Protein AF-A0A0D6L3Z8-F1 (afdb_monomer)

Sequence (62 aa):
RMNTSRFMTSEGLMPSTIFDKGDADMDVSEEMEEVRELLYEMIKKNFPMGVSSSHLAQKYYE

Structure (mmCIF, N/CA/C/O backbone):
data_AF-A0A0D6L3Z8-F1
#
_entry.id   AF-A0A0D6L3Z8-F1
#
loop_
_atom_site.group_PDB
_atom_site.id
_atom_site.type_symbol
_atom_site.label_atom_id
_atom_site.label_alt_id
_atom_site.label_comp_id
_atom_site.label_asym_id
_atom_site.label_entity_id
_atom_site.label_seq_id
_atom_site.pdbx_PDB_ins_code
_atom_site.Cartn_x
_atom_site.Cartn_y
_atom_site.Cartn_z
_atom_site.occupancy
_atom_site.B_iso_or_equiv
_atom_site.auth_seq_id
_atom_site.auth_comp_id
_atom_site.auth_asym_id
_atom_site.auth_atom_id
_atom_site.pdbx_PDB_model_num
ATOM 1 N N . ARG A 1 1 ? -12.636 -11.685 -28.247 1.00 37.81 1 ARG A N 1
ATOM 2 C CA . ARG A 1 1 ? -13.485 -11.625 -27.032 1.00 37.81 1 ARG A CA 1
ATOM 3 C C . ARG A 1 1 ? -12.574 -11.955 -25.856 1.00 37.81 1 ARG A C 1
ATOM 5 O O . ARG A 1 1 ? -12.145 -13.095 -25.774 1.00 37.81 1 ARG A O 1
ATOM 12 N N . MET A 1 2 ? -12.158 -10.961 -25.066 1.00 39.59 2 MET A N 1
ATOM 13 C CA . MET A 1 2 ? -11.304 -11.193 -23.892 1.00 39.59 2 MET A CA 1
ATOM 14 C C . MET A 1 2 ? -12.138 -11.866 -22.806 1.00 39.59 2 MET A C 1
ATOM 16 O O . MET A 1 2 ? -13.210 -11.372 -22.460 1.00 39.59 2 MET A O 1
ATOM 20 N N . ASN A 1 3 ? -11.670 -13.014 -22.329 1.00 44.41 3 ASN A N 1
ATOM 21 C CA . ASN A 1 3 ? -12.324 -13.766 -21.274 1.00 44.41 3 ASN A CA 1
ATOM 22 C C . ASN A 1 3 ? -11.912 -13.136 -19.936 1.00 44.41 3 ASN A C 1
ATOM 24 O O . ASN A 1 3 ? -10.775 -13.293 -19.497 1.00 44.41 3 ASN A O 1
ATOM 28 N N . THR A 1 4 ? -12.806 -12.365 -19.317 1.00 49.97 4 THR A N 1
ATOM 29 C CA . THR A 1 4 ? -12.625 -11.860 -17.952 1.00 49.97 4 THR A CA 1
ATOM 30 C C . THR A 1 4 ? -12.754 -13.038 -16.993 1.00 49.97 4 THR A C 1
ATOM 32 O O . THR A 1 4 ? -13.851 -13.373 -16.550 1.00 49.97 4 THR A O 1
ATOM 35 N N . SER A 1 5 ? -11.634 -13.690 -16.689 1.00 49.81 5 SER A N 1
ATOM 36 C CA . SER A 1 5 ? -11.565 -14.686 -15.622 1.00 49.81 5 SER A CA 1
ATOM 37 C C . SER A 1 5 ? -11.670 -13.976 -14.271 1.00 49.81 5 SER A C 1
ATOM 39 O O . SER A 1 5 ? -10.668 -13.644 -13.646 1.00 49.81 5 SER A O 1
ATOM 41 N N . ARG A 1 6 ? -12.902 -13.700 -13.827 1.00 48.06 6 ARG A N 1
ATOM 42 C CA . ARG A 1 6 ? -13.192 -13.467 -12.408 1.00 48.06 6 ARG A CA 1
ATOM 43 C C . ARG A 1 6 ? -13.009 -14.799 -11.697 1.00 48.06 6 ARG A C 1
ATOM 45 O O . ARG A 1 6 ? -13.873 -15.666 -11.803 1.00 48.06 6 ARG A O 1
ATOM 52 N N . PHE A 1 7 ? -11.898 -14.960 -10.990 1.00 52.72 7 PHE A N 1
ATOM 53 C CA . PHE A 1 7 ? -11.777 -16.045 -10.027 1.00 52.72 7 PHE A CA 1
ATOM 54 C C . PHE A 1 7 ? -12.748 -15.762 -8.877 1.00 52.72 7 PHE A C 1
ATOM 56 O O . PHE A 1 7 ? -12.649 -14.739 -8.203 1.00 52.72 7 PHE A O 1
ATOM 63 N N . MET A 1 8 ? -13.744 -16.630 -8.711 1.00 42.56 8 MET A N 1
ATOM 64 C CA . MET A 1 8 ? -14.646 -16.602 -7.564 1.00 42.56 8 MET A CA 1
ATOM 65 C C . MET A 1 8 ? -14.001 -17.452 -6.472 1.00 42.56 8 MET A C 1
ATOM 67 O O . MET A 1 8 ? -14.053 -18.678 -6.539 1.00 42.56 8 MET A O 1
ATOM 71 N N . THR A 1 9 ? -13.364 -16.818 -5.493 1.00 55.69 9 THR A N 1
ATOM 72 C CA . THR A 1 9 ? -13.045 -17.483 -4.225 1.00 55.69 9 THR A CA 1
ATOM 73 C C . THR A 1 9 ? -14.2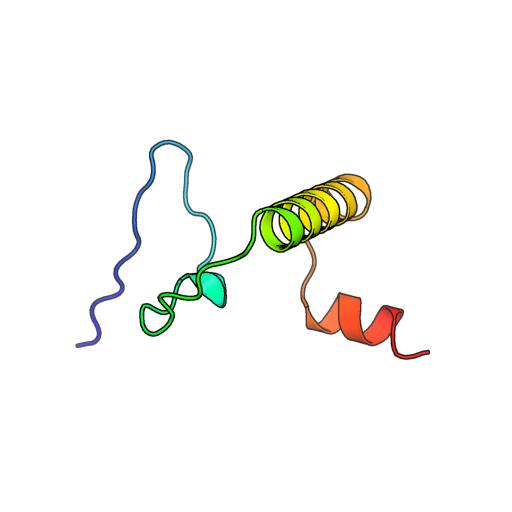29 -17.323 -3.269 1.00 55.69 9 THR A C 1
ATOM 75 O O . THR A 1 9 ? -15.083 -16.449 -3.449 1.00 55.69 9 THR A O 1
ATOM 78 N N . SER A 1 10 ? -14.320 -18.212 -2.280 1.00 49.62 10 SER A N 1
ATOM 79 C CA . SER A 1 10 ? -15.484 -18.420 -1.405 1.00 49.62 10 SER A CA 1
ATOM 80 C C . SER A 1 10 ? -15.909 -17.219 -0.545 1.00 49.62 10 SER A C 1
ATOM 82 O O . SER A 1 10 ? -16.924 -17.319 0.136 1.00 49.62 10 SER A O 1
ATOM 84 N N . GLU A 1 11 ? -15.201 -16.084 -0.597 1.00 52.53 11 GLU A N 1
ATOM 85 C CA . GLU A 1 11 ? -15.472 -14.896 0.232 1.00 52.53 11 GLU A CA 1
ATOM 86 C C . GLU A 1 11 ? -15.641 -13.572 -0.548 1.00 52.53 11 GLU A C 1
ATOM 88 O O . GLU A 1 11 ? -15.674 -12.496 0.044 1.00 52.53 11 GLU A O 1
ATOM 93 N N . GLY A 1 12 ? -15.861 -13.621 -1.868 1.00 54.53 12 GLY A N 1
ATOM 94 C CA . GLY A 1 12 ? -16.326 -12.460 -2.646 1.00 54.53 12 GLY A CA 1
ATOM 95 C C . GLY A 1 12 ? -15.301 -11.834 -3.600 1.00 54.53 12 GLY A C 1
ATOM 96 O O . GLY A 1 12 ? -14.145 -12.234 -3.679 1.00 54.53 12 GLY A O 1
ATOM 97 N N . LEU A 1 13 ? -15.781 -10.874 -4.406 1.00 54.50 13 LEU A N 1
ATOM 98 C CA . LEU A 1 13 ? -15.071 -10.249 -5.533 1.00 54.50 13 LEU A CA 1
ATOM 99 C C . LEU 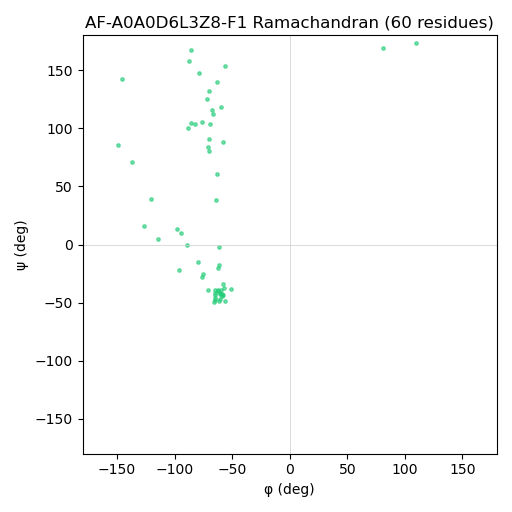A 1 13 ? -13.921 -9.340 -5.065 1.00 54.50 13 LEU A C 1
ATOM 101 O O . LEU A 1 13 ? -14.068 -8.118 -5.042 1.00 54.50 13 LEU A O 1
ATOM 105 N N . MET A 1 14 ? -12.768 -9.918 -4.734 1.00 59.00 14 MET A N 1
ATOM 106 C CA . MET A 1 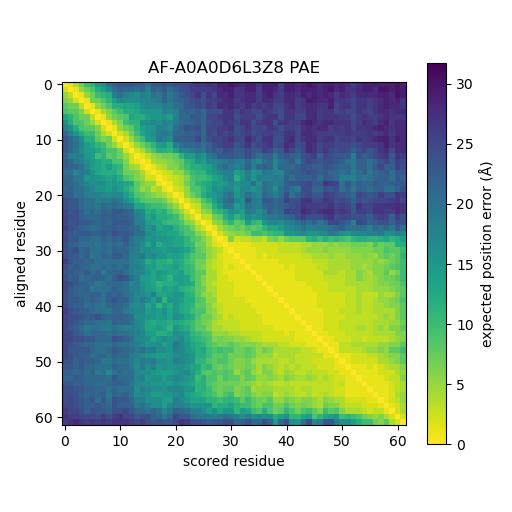14 ? -11.549 -9.129 -4.557 1.00 59.00 14 MET A CA 1
ATOM 107 C C . MET A 1 14 ? -11.069 -8.594 -5.924 1.00 59.00 14 MET A C 1
ATOM 109 O O . MET A 1 14 ? -11.043 -9.348 -6.903 1.00 59.00 14 MET A O 1
ATOM 113 N N . PRO A 1 15 ? -10.741 -7.291 -6.048 1.00 61.19 15 PRO A N 1
ATOM 114 C CA . PRO A 1 15 ? -10.201 -6.722 -7.280 1.00 61.19 15 PRO A CA 1
ATOM 115 C C . PRO A 1 15 ? -8.849 -7.350 -7.626 1.00 61.19 15 PRO A C 1
ATOM 117 O O . PRO A 1 15 ? -8.013 -7.517 -6.744 1.00 61.19 15 PRO A O 1
ATOM 120 N N . SER A 1 16 ? -8.615 -7.626 -8.910 1.00 60.09 16 SER A N 1
ATOM 121 C CA . SER A 1 16 ? -7.331 -8.146 -9.390 1.00 60.09 16 SER A CA 1
ATOM 122 C C . SER A 1 16 ? -6.191 -7.175 -9.065 1.00 60.09 16 SER A C 1
ATOM 124 O O . SER A 1 16 ? -6.177 -6.035 -9.540 1.00 60.09 16 SER A O 1
ATOM 126 N N . THR A 1 17 ? -5.237 -7.633 -8.275 1.00 59.56 17 THR A N 1
ATOM 127 C CA . THR A 1 17 ? -3.989 -6.973 -7.915 1.00 59.56 17 THR A CA 1
ATOM 128 C C . THR A 1 17 ? -2.899 -7.237 -8.959 1.00 59.56 17 THR A C 1
ATOM 130 O O . THR A 1 17 ? -3.025 -8.091 -9.835 1.00 59.56 17 THR A O 1
ATOM 133 N N . ILE A 1 18 ? -1.795 -6.486 -8.884 1.00 56.16 18 ILE A N 1
ATOM 134 C CA . ILE A 1 18 ? -0.617 -6.697 -9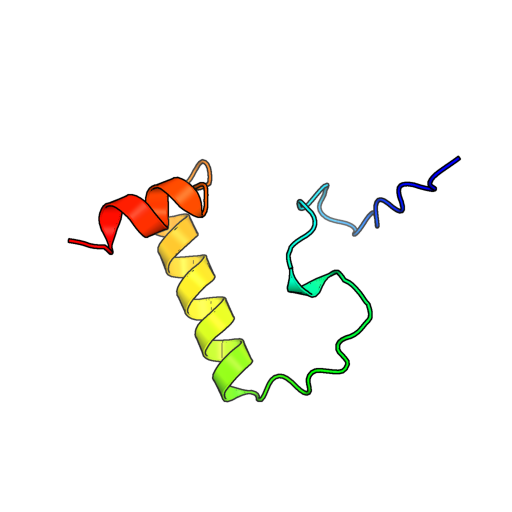.745 1.00 56.16 18 ILE A CA 1
ATOM 135 C C . ILE A 1 18 ? 0.027 -8.080 -9.556 1.00 56.16 18 ILE A C 1
ATOM 137 O O . ILE A 1 18 ? 0.755 -8.515 -10.442 1.00 56.16 18 ILE A O 1
ATOM 141 N N . PHE A 1 19 ? -0.276 -8.757 -8.445 1.00 56.50 19 PHE A N 1
ATOM 142 C CA . PHE A 1 19 ? 0.175 -10.112 -8.131 1.00 56.50 19 PHE A CA 1
ATOM 143 C C . PHE A 1 19 ? -0.651 -11.191 -8.852 1.00 56.50 19 PHE A C 1
ATOM 145 O O . PHE A 1 19 ? -0.205 -12.324 -8.963 1.00 56.50 19 PHE A O 1
ATOM 152 N N . ASP A 1 20 ? -1.817 -10.836 -9.407 1.00 59.09 20 ASP A N 1
ATOM 153 C CA . ASP A 1 20 ? -2.727 -11.778 -10.079 1.00 59.09 20 ASP A CA 1
ATOM 154 C C . ASP A 1 20 ? -2.434 -11.946 -11.580 1.00 59.09 20 ASP A C 1
ATOM 156 O O . ASP A 1 20 ? -3.133 -12.671 -12.295 1.00 59.09 20 ASP A O 1
ATOM 160 N N . LYS A 1 21 ? -1.422 -11.246 -12.106 1.00 60.44 21 LYS A N 1
ATOM 161 C CA . LYS A 1 21 ? -0.982 -11.402 -13.496 1.00 60.44 21 LYS A CA 1
ATOM 162 C C . LYS A 1 21 ? 0.006 -12.566 -13.549 1.00 60.44 21 LYS A C 1
ATOM 164 O O . LYS A 1 21 ? 1.143 -12.409 -13.125 1.00 60.44 21 LYS A O 1
ATOM 169 N N . GLY A 1 22 ? -0.457 -13.710 -14.056 1.00 53.47 22 GLY A N 1
ATOM 170 C CA . GLY A 1 22 ? 0.214 -15.021 -14.063 1.00 53.47 22 GLY A CA 1
ATOM 171 C C . GLY A 1 22 ? 1.517 -15.168 -14.863 1.00 53.47 22 GLY A C 1
ATOM 172 O O . GLY A 1 22 ? 1.719 -16.219 -15.453 1.00 53.47 22 GLY A O 1
ATOM 173 N N . ASP A 1 23 ? 2.385 -14.157 -14.854 1.00 55.00 23 AS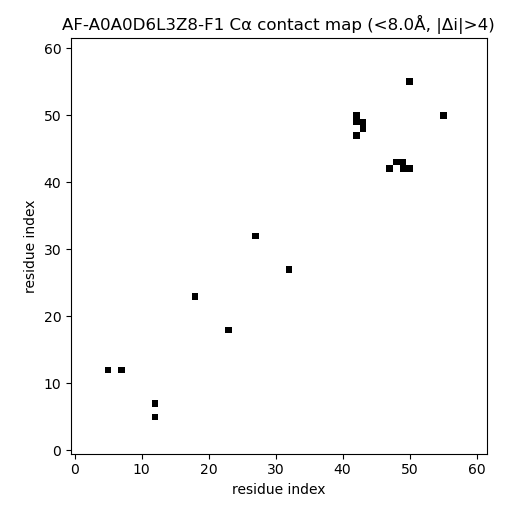P A N 1
ATOM 174 C CA . ASP A 1 23 ? 3.776 -14.226 -15.328 1.00 55.00 23 ASP A CA 1
ATOM 175 C C . ASP A 1 23 ? 4.752 -13.871 -14.189 1.00 55.00 23 ASP A C 1
ATOM 177 O O . ASP A 1 23 ? 5.741 -13.161 -14.378 1.00 55.00 23 ASP A O 1
ATOM 181 N N . ALA A 1 24 ? 4.452 -14.324 -12.973 1.00 54.00 24 ALA A N 1
ATOM 182 C CA . ALA A 1 24 ? 5.369 -14.230 -11.851 1.00 54.00 24 ALA A CA 1
ATOM 183 C C . ALA A 1 24 ? 5.147 -15.413 -10.907 1.00 54.00 24 ALA A C 1
ATOM 185 O O . ALA A 1 24 ? 4.488 -15.281 -9.878 1.00 54.00 24 ALA A O 1
ATOM 186 N N . ASP A 1 25 ? 5.799 -16.536 -11.208 1.00 56.41 25 ASP A N 1
ATOM 187 C CA . ASP A 1 25 ? 6.384 -17.380 -10.160 1.00 56.41 25 ASP A CA 1
ATOM 188 C C . ASP A 1 25 ? 7.475 -16.549 -9.448 1.00 56.41 25 ASP A C 1
ATOM 190 O O . ASP A 1 25 ? 8.670 -16.827 -9.530 1.00 56.41 25 ASP A O 1
ATOM 194 N N . MET A 1 26 ? 7.091 -15.417 -8.846 1.00 57.66 26 MET A N 1
ATOM 195 C CA . MET A 1 26 ? 7.941 -14.750 -7.881 1.00 57.66 26 MET A CA 1
ATOM 196 C C . MET A 1 26 ? 7.800 -15.6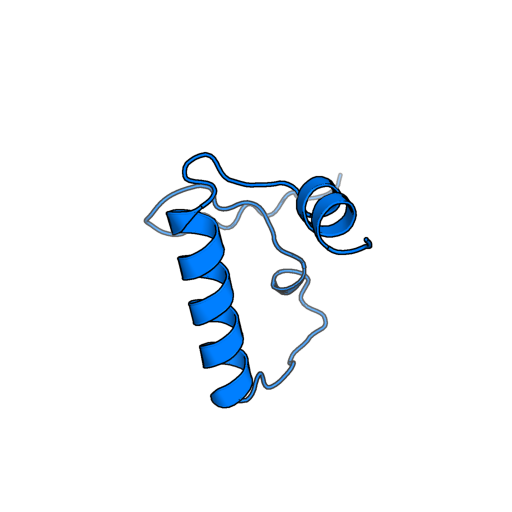04 -6.636 1.00 57.66 26 MET A C 1
ATOM 198 O O . MET A 1 26 ? 6.754 -15.568 -5.990 1.00 57.66 26 MET A O 1
ATOM 202 N N . ASP A 1 27 ? 8.831 -16.383 -6.325 1.00 57.69 27 ASP A N 1
ATOM 203 C CA . ASP A 1 27 ? 9.021 -16.916 -4.983 1.00 57.69 27 ASP A CA 1
ATOM 204 C C . ASP A 1 27 ? 9.094 -15.708 -4.033 1.00 57.69 27 ASP A C 1
ATOM 206 O O . ASP A 1 27 ? 10.151 -15.113 -3.811 1.00 57.69 27 ASP A O 1
ATOM 210 N N . VAL A 1 28 ? 7.934 -15.260 -3.553 1.00 64.44 28 VAL A N 1
ATOM 211 C CA . VAL A 1 28 ? 7.819 -14.221 -2.535 1.00 64.44 28 VAL A CA 1
ATOM 212 C C . VAL A 1 28 ? 8.410 -14.848 -1.280 1.00 64.44 28 VAL A C 1
ATOM 214 O O . VAL A 1 28 ? 7.870 -15.830 -0.771 1.00 64.44 28 VAL A O 1
ATOM 217 N N . SER A 1 29 ? 9.558 -14.345 -0.818 1.00 80.56 29 SER A N 1
ATOM 218 C CA . SER A 1 29 ? 10.139 -14.827 0.435 1.00 80.56 29 SER A CA 1
ATOM 219 C C . SER A 1 29 ? 9.128 -14.662 1.572 1.00 80.56 29 SER A C 1
ATOM 221 O O . SER A 1 29 ? 8.280 -13.772 1.524 1.00 80.56 29 SER A O 1
ATOM 223 N N . GLU A 1 30 ? 9.229 -15.488 2.613 1.00 82.81 30 GLU A N 1
ATOM 224 C CA . GLU A 1 30 ? 8.403 -15.352 3.824 1.00 82.81 30 GLU A CA 1
ATOM 225 C C . GLU A 1 30 ? 8.456 -13.913 4.375 1.00 82.81 30 GLU A C 1
ATOM 227 O O . GLU A 1 30 ? 7.430 -13.321 4.691 1.00 82.81 30 GLU A O 1
ATOM 232 N N . GLU A 1 31 ? 9.629 -13.277 4.318 1.00 83.56 31 GLU A N 1
ATOM 233 C CA . GLU A 1 31 ? 9.807 -11.862 4.669 1.00 83.56 31 GLU A CA 1
ATOM 234 C C . GLU A 1 31 ? 8.954 -10.906 3.808 1.00 83.56 31 GLU A C 1
ATOM 236 O O . GLU A 1 31 ? 8.417 -9.915 4.301 1.00 83.56 31 GLU A O 1
ATOM 241 N N . MET A 1 32 ? 8.810 -11.175 2.509 1.00 84.25 32 MET A N 1
ATOM 242 C CA . MET A 1 32 ? 7.994 -10.352 1.609 1.00 84.25 32 MET A CA 1
ATOM 243 C C . MET A 1 32 ? 6.492 -10.602 1.797 1.00 84.25 32 MET A C 1
ATOM 245 O O . MET A 1 32 ? 5.688 -9.692 1.580 1.00 84.25 32 MET A O 1
ATOM 249 N N . GLU A 1 33 ? 6.112 -11.805 2.231 1.00 86.12 33 GLU A N 1
ATOM 250 C CA . GLU A 1 33 ? 4.748 -12.127 2.653 1.00 86.12 33 GLU A CA 1
ATOM 251 C C . GLU A 1 33 ? 4.365 -11.322 3.903 1.00 86.12 33 GLU A C 1
ATOM 253 O O . GLU A 1 33 ? 3.350 -10.625 3.897 1.00 86.12 33 GLU A O 1
ATOM 258 N N . GLU A 1 34 ? 5.233 -11.296 4.917 1.00 87.75 34 GLU A N 1
ATOM 259 C CA . GLU A 1 34 ? 5.036 -10.497 6.133 1.00 87.75 34 GLU A CA 1
ATOM 260 C C . GLU A 1 34 ? 4.889 -8.997 5.828 1.00 87.75 34 GLU A C 1
ATOM 262 O O . GLU A 1 34 ? 4.005 -8.318 6.362 1.00 87.75 34 GLU A O 1
ATOM 267 N N . VAL A 1 35 ? 5.715 -8.459 4.920 1.00 88.56 35 VAL A N 1
ATOM 268 C CA . VAL A 1 35 ? 5.613 -7.056 4.482 1.00 88.56 35 VAL A CA 1
ATOM 269 C C . VAL A 1 35 ? 4.266 -6.784 3.810 1.00 88.56 35 VAL A C 1
ATOM 271 O O . VAL A 1 35 ? 3.661 -5.728 4.033 1.00 88.56 35 VAL A O 1
ATOM 274 N N . ARG A 1 36 ? 3.772 -7.727 3.000 1.00 86.88 36 ARG A N 1
ATOM 275 C CA . ARG A 1 36 ? 2.469 -7.608 2.342 1.00 86.88 36 ARG A CA 1
ATOM 276 C C . ARG A 1 36 ? 1.329 -7.607 3.360 1.00 86.88 36 ARG A C 1
ATOM 278 O O . ARG A 1 36 ? 0.445 -6.752 3.264 1.00 86.88 36 ARG A O 1
ATOM 285 N N . GLU A 1 37 ? 1.352 -8.511 4.335 1.00 90.31 37 GLU A N 1
ATOM 286 C CA . GLU A 1 37 ? 0.354 -8.560 5.409 1.00 90.31 37 GLU A CA 1
ATOM 287 C C . GLU A 1 37 ? 0.340 -7.265 6.228 1.00 90.31 37 GLU A C 1
ATOM 289 O O . GLU A 1 37 ? -0.721 -6.664 6.428 1.00 90.31 37 GLU A O 1
ATOM 294 N N . LEU A 1 38 ? 1.518 -6.772 6.621 1.00 90.19 38 LEU A N 1
ATOM 295 C CA . LEU A 1 38 ? 1.648 -5.521 7.363 1.00 90.19 38 LEU A CA 1
ATOM 296 C C . LEU A 1 38 ? 1.064 -4.336 6.581 1.00 90.19 38 LEU A C 1
ATOM 298 O O . LEU A 1 38 ? 0.318 -3.525 7.141 1.00 90.19 38 LEU A O 1
ATOM 302 N N . LEU A 1 39 ? 1.359 -4.246 5.280 1.00 86.44 39 LEU A N 1
ATOM 303 C CA . LEU A 1 39 ? 0.810 -3.206 4.414 1.00 86.44 39 LEU A CA 1
ATOM 304 C C . LEU A 1 39 ? -0.723 -3.281 4.348 1.00 86.44 39 LEU A C 1
ATOM 306 O O . LEU A 1 39 ? -1.390 -2.245 4.424 1.00 86.44 39 LEU A O 1
ATOM 310 N N . TYR A 1 40 ? -1.299 -4.481 4.252 1.00 86.75 40 TYR A N 1
ATOM 311 C CA . TYR A 1 40 ? -2.751 -4.644 4.239 1.00 86.75 40 TYR A CA 1
ATOM 312 C C . TYR A 1 40 ? -3.403 -4.218 5.551 1.00 86.75 40 TYR A C 1
ATOM 314 O O . TYR A 1 40 ? -4.410 -3.507 5.514 1.00 86.75 40 TYR A O 1
ATOM 322 N N . GLU A 1 41 ? -2.836 -4.579 6.699 1.00 89.38 41 GLU A N 1
ATOM 323 C CA . GLU A 1 41 ? -3.375 -4.163 7.996 1.00 89.38 41 GLU A CA 1
ATOM 324 C C . GLU A 1 41 ? -3.283 -2.645 8.197 1.00 89.38 41 GLU A C 1
ATOM 326 O O . GLU A 1 41 ? -4.238 -2.009 8.657 1.00 89.38 41 GLU A O 1
ATOM 331 N N . MET A 1 42 ? -2.188 -2.021 7.753 1.00 88.00 42 MET A N 1
ATOM 332 C CA . MET A 1 42 ? -2.069 -0.562 7.735 1.00 88.00 42 MET A CA 1
ATOM 333 C C . MET A 1 42 ? -3.132 0.093 6.849 1.00 88.00 42 MET A C 1
ATOM 335 O O . MET A 1 42 ? -3.716 1.107 7.245 1.00 88.00 42 MET A O 1
ATOM 339 N N . ILE A 1 43 ? -3.404 -0.468 5.668 1.00 87.31 43 ILE A N 1
ATOM 340 C CA . ILE A 1 43 ? -4.435 0.054 4.770 1.00 87.31 43 ILE A CA 1
ATOM 341 C C . ILE A 1 43 ? -5.821 -0.110 5.398 1.00 87.31 43 ILE A C 1
ATOM 343 O O . ILE A 1 43 ? -6.541 0.878 5.486 1.00 87.31 43 ILE A O 1
ATOM 347 N N . LYS A 1 44 ? -6.185 -1.296 5.900 1.00 86.56 44 LYS A N 1
ATOM 348 C CA . LYS A 1 44 ? -7.497 -1.539 6.530 1.00 86.56 44 LYS A CA 1
ATOM 349 C C . LYS A 1 44 ? -7.752 -0.604 7.712 1.00 86.56 44 LYS A C 1
ATOM 351 O O . LYS A 1 44 ? -8.840 -0.042 7.824 1.00 86.56 44 LYS A O 1
ATOM 356 N N . LYS A 1 45 ? -6.746 -0.403 8.573 1.00 90.50 45 LYS A N 1
ATOM 357 C CA . LYS A 1 45 ? -6.856 0.453 9.763 1.00 90.50 45 LYS A CA 1
ATOM 358 C C . LYS A 1 45 ? -7.081 1.924 9.412 1.00 90.50 45 LYS A C 1
ATOM 360 O O . LYS A 1 45 ? -7.857 2.597 10.083 1.00 90.50 45 LYS A O 1
ATOM 365 N N . ASN A 1 46 ? -6.383 2.429 8.396 1.00 87.25 46 ASN A N 1
ATOM 366 C CA . ASN A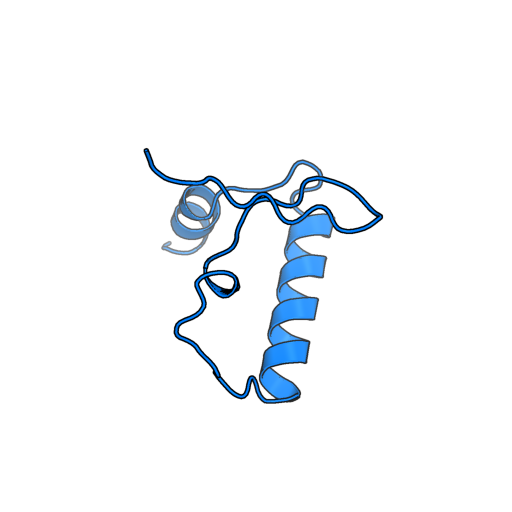 1 46 ? -6.392 3.857 8.064 1.00 87.25 46 ASN A CA 1
ATOM 367 C C . ASN A 1 46 ? -7.390 4.217 6.952 1.00 87.25 46 ASN A C 1
ATOM 369 O O . ASN A 1 46 ? -7.804 5.370 6.847 1.00 87.25 46 ASN A O 1
ATOM 373 N N . PHE A 1 47 ? -7.779 3.241 6.134 1.00 89.00 47 PHE A N 1
ATOM 374 C CA . PHE A 1 47 ? -8.643 3.393 4.967 1.00 89.00 47 PHE A CA 1
ATOM 375 C C . PHE A 1 47 ? -9.674 2.249 4.921 1.00 89.00 47 PHE A C 1
ATOM 377 O O . PHE A 1 47 ? -9.604 1.376 4.054 1.00 89.00 47 PHE A O 1
ATOM 384 N N . PRO A 1 48 ? -10.665 2.240 5.832 1.00 85.06 48 PRO A N 1
ATOM 385 C CA . PRO A 1 48 ? -11.636 1.146 5.955 1.00 85.06 48 PRO A CA 1
ATOM 386 C C . PRO A 1 48 ? -12.515 0.948 4.708 1.00 85.06 48 PRO A C 1
ATOM 388 O O . PRO A 1 48 ? -13.064 -0.130 4.507 1.00 85.06 48 PRO A O 1
ATOM 391 N N . MET A 1 49 ? -12.627 1.967 3.850 1.00 89.69 49 MET A N 1
ATOM 392 C CA . MET A 1 49 ? -13.346 1.905 2.568 1.00 89.69 49 MET A CA 1
ATOM 393 C C . MET A 1 49 ? -12.431 1.574 1.375 1.00 89.69 49 MET A C 1
ATOM 395 O O . MET A 1 49 ? -12.852 1.676 0.224 1.00 89.69 49 MET A O 1
ATOM 399 N N . GLY A 1 50 ? -11.178 1.196 1.637 1.00 84.88 50 GLY A N 1
ATOM 400 C CA . GLY A 1 50 ? -10.133 1.059 0.629 1.00 84.88 50 GLY A CA 1
ATOM 401 C C . GLY A 1 50 ? -9.495 2.398 0.248 1.00 84.88 50 GLY A C 1
ATOM 402 O O . GLY A 1 50 ? -9.964 3.477 0.611 1.00 84.88 50 GLY A O 1
ATOM 403 N N . VAL A 1 51 ? -8.386 2.322 -0.485 1.00 86.88 51 VAL A N 1
ATOM 404 C CA . VAL A 1 51 ? -7.618 3.482 -0.951 1.00 86.88 51 VAL A CA 1
ATOM 405 C C . VAL A 1 51 ? -7.024 3.188 -2.325 1.00 86.88 51 VAL A C 1
ATOM 407 O O . VAL A 1 51 ? -6.610 2.061 -2.596 1.00 86.88 51 VAL A O 1
ATOM 410 N N . SER A 1 52 ? -6.990 4.183 -3.214 1.00 87.31 52 SER A N 1
ATOM 411 C CA . SER A 1 52 ? -6.308 4.035 -4.501 1.00 87.31 52 SER A CA 1
ATOM 412 C C . SER A 1 52 ? -4.797 4.193 -4.337 1.00 87.31 52 SER A C 1
ATOM 414 O O . SER A 1 52 ? -4.319 4.997 -3.532 1.00 87.31 52 SER A O 1
ATOM 416 N N . SER A 1 53 ? -4.026 3.486 -5.161 1.00 81.88 53 SER A N 1
ATOM 417 C CA . SER A 1 53 ? -2.566 3.638 -5.202 1.00 81.88 53 SER A CA 1
ATOM 418 C C . SER A 1 53 ? -2.134 5.072 -5.524 1.00 81.88 53 SER A C 1
ATOM 420 O O . SER A 1 53 ? -1.157 5.554 -4.963 1.00 81.88 53 SER A O 1
ATOM 422 N N . SER A 1 54 ? -2.894 5.786 -6.362 1.00 85.06 54 SER A N 1
ATOM 423 C CA . SER A 1 54 ? -2.656 7.200 -6.675 1.00 85.06 54 SER A CA 1
ATOM 424 C C . SER A 1 54 ? -2.779 8.115 -5.454 1.00 85.06 54 SER A C 1
ATOM 426 O O . SER A 1 54 ? -1.972 9.028 -5.297 1.00 85.06 54 SER A O 1
ATOM 428 N N . HIS A 1 55 ? -3.750 7.861 -4.572 1.00 84.19 55 HIS A N 1
ATOM 429 C CA . HIS A 1 55 ? -3.936 8.644 -3.353 1.00 84.19 55 HIS A CA 1
ATOM 430 C C . HIS A 1 55 ? -2.829 8.367 -2.331 1.00 84.19 55 HIS A C 1
ATOM 432 O O . HIS A 1 55 ? -2.327 9.296 -1.701 1.00 84.19 55 HIS A O 1
ATOM 438 N N . LEU A 1 56 ? -2.406 7.103 -2.201 1.00 82.38 56 LEU A N 1
ATOM 439 C CA . LEU A 1 56 ? -1.244 6.753 -1.383 1.00 82.38 56 LEU A CA 1
ATOM 440 C C . LEU A 1 56 ? 0.025 7.425 -1.913 1.00 82.38 56 LEU A C 1
ATOM 442 O O . LEU A 1 56 ? 0.725 8.071 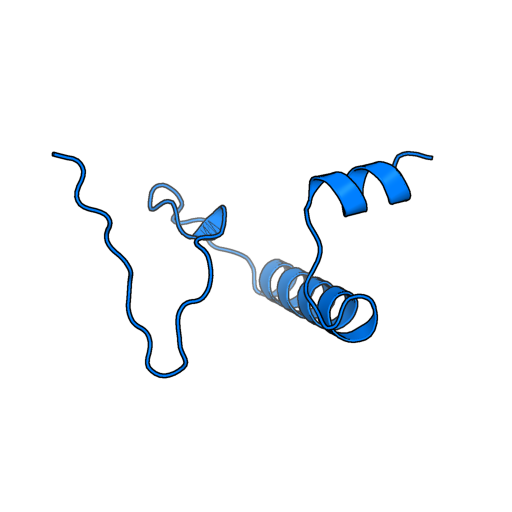-1.144 1.00 82.38 56 LEU A O 1
ATOM 446 N N . ALA A 1 57 ? 0.288 7.344 -3.219 1.00 82.06 57 ALA A N 1
ATOM 447 C CA . ALA A 1 57 ? 1.445 7.993 -3.826 1.00 82.06 57 ALA A CA 1
ATOM 448 C C . ALA A 1 57 ? 1.446 9.503 -3.545 1.00 82.06 57 ALA A C 1
ATOM 450 O O . ALA A 1 57 ? 2.432 10.026 -3.046 1.00 82.06 57 ALA A O 1
ATOM 451 N N . GLN A 1 58 ? 0.324 10.194 -3.755 1.00 81.06 58 GLN A N 1
ATOM 452 C CA . GLN A 1 58 ? 0.231 11.629 -3.473 1.00 81.06 58 GLN A CA 1
ATOM 453 C C . GLN A 1 58 ? 0.564 11.977 -2.013 1.00 81.06 58 GLN A C 1
ATOM 455 O O . GLN A 1 58 ? 1.186 13.001 -1.763 1.00 81.06 58 GLN A O 1
ATOM 460 N N . LYS A 1 59 ? 0.167 11.131 -1.058 1.00 75.62 59 LYS A N 1
ATOM 461 C CA . LYS A 1 59 ? 0.393 11.360 0.374 1.00 75.62 59 LYS A CA 1
ATOM 462 C C . LYS A 1 59 ? 1.842 11.116 0.822 1.00 75.62 59 LYS A C 1
ATOM 464 O O . LYS A 1 59 ? 2.241 11.662 1.842 1.00 75.62 59 LYS A O 1
ATOM 469 N N . TYR A 1 60 ? 2.598 10.281 0.106 1.00 68.56 60 TYR A N 1
ATOM 470 C CA . TYR A 1 60 ? 3.955 9.853 0.484 1.00 68.56 60 TYR A CA 1
ATOM 471 C C . TYR A 1 60 ? 5.058 10.339 -0.481 1.00 68.56 60 TYR A C 1
ATOM 473 O O . TYR A 1 60 ? 6.210 9.950 -0.320 1.00 68.56 60 TYR A O 1
ATOM 481 N N . TYR A 1 61 ? 4.714 11.164 -1.477 1.00 61.28 61 TYR A N 1
ATOM 482 C CA . TYR A 1 61 ? 5.658 11.867 -2.363 1.00 61.28 61 TYR A 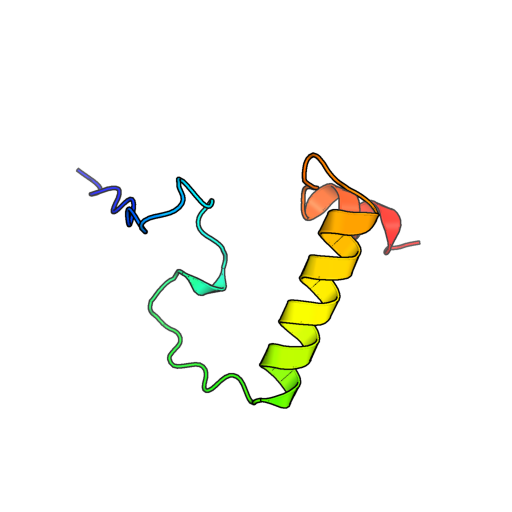CA 1
ATOM 483 C C . TYR A 1 61 ? 5.926 13.333 -1.937 1.00 61.28 61 TYR A C 1
ATOM 485 O O . TYR A 1 61 ? 6.493 14.092 -2.723 1.00 61.28 61 TYR A O 1
ATOM 493 N N . GLU A 1 62 ? 5.539 13.728 -0.718 1.00 50.47 62 GLU A N 1
ATOM 494 C CA . GLU A 1 62 ? 6.093 14.908 -0.017 1.00 50.47 62 GLU A CA 1
ATOM 495 C C . GLU A 1 62 ? 7.376 14.530 0.734 1.00 50.47 62 GLU A C 1
ATOM 497 O O . GLU A 1 62 ? 8.330 15.342 0.700 1.00 50.47 62 GLU A O 1
#

Mean predicted aligned error: 14.22 Å

Organism: NCBI:txid53326

Foldseek 3Di:
DDDPPQDDDPPDRDDDDPVNPPPDPPPCDPVNVVVVVVVVVVQCVVPVVGDDPVVVCVVPVD

Solvent-accessible surface area (backbone atoms only — not comparable to full-atom values): 4292 Å² total; per-residue (Å²): 133,87,79,82,79,75,76,82,53,102,86,55,89,72,78,90,52,86,82,69,54,92,87,60,93,63,83,68,48,72,69,54,50,52,53,50,53,52,52,50,53,53,42,47,75,78,30,78,87,60,77,54,71,69,60,53,48,65,70,71,73,118

pLDDT: mean 70.02, std 16.62, range [37.81, 90.5]

Secondary structure (DSSP, 8-state):
---------TT--PPPPGGGSSS------HHHHHHHHHHHHHHHHH-TT---HHHHHHHH--

Radius of gyration: 14.45 Å; Cα contacts (8 Å, |Δi|>4): 10; chains: 1; bounding box: 26×33×37 Å